Protein AF-A0A2R6G6Q3-F1 (afdb_monomer_lite)

Structure (mmCIF, N/CA/C/O backbone):
data_AF-A0A2R6G6Q3-F1
#
_entry.id   AF-A0A2R6G6Q3-F1
#
loop_
_atom_site.group_PDB
_atom_site.id
_atom_site.type_symbol
_atom_site.label_atom_id
_atom_site.label_alt_id
_atom_site.label_comp_id
_atom_site.label_asym_id
_atom_site.label_entity_id
_atom_site.label_seq_id
_atom_site.pdbx_PDB_ins_code
_atom_site.Cartn_x
_atom_site.Cartn_y
_atom_site.Cartn_z
_atom_site.occupancy
_atom_site.B_iso_or_equiv
_atom_site.auth_seq_id
_atom_site.auth_comp_id
_atom_site.auth_asym_id
_atom_site.auth_atom_id
_atom_site.pdbx_PDB_model_num
ATOM 1 N N . MET A 1 1 ? 15.468 2.522 -2.668 1.00 73.50 1 MET A N 1
ATOM 2 C CA . MET A 1 1 ? 15.265 3.478 -3.759 1.00 73.50 1 MET A CA 1
ATOM 3 C C . MET A 1 1 ? 13.904 4.102 -3.577 1.00 73.50 1 MET A C 1
ATOM 5 O O . MET A 1 1 ? 12.910 3.374 -3.543 1.00 73.50 1 MET A O 1
ATOM 9 N N . ASP A 1 2 ? 13.875 5.403 -3.332 1.00 83.50 2 ASP A N 1
ATOM 10 C CA . ASP A 1 2 ? 12.632 6.174 -3.314 1.00 83.50 2 ASP A CA 1
ATOM 11 C C . ASP A 1 2 ? 12.174 6.489 -4.753 1.00 83.50 2 ASP A C 1
ATOM 13 O O . ASP A 1 2 ? 12.803 6.068 -5.725 1.00 83.50 2 ASP A O 1
ATOM 17 N N . ARG A 1 3 ? 10.989 7.094 -4.898 1.00 85.19 3 ARG A N 1
ATOM 18 C CA . ARG A 1 3 ? 10.360 7.326 -6.211 1.00 85.19 3 ARG A CA 1
ATOM 19 C C . ARG A 1 3 ? 11.189 8.294 -7.068 1.00 85.19 3 ARG A C 1
ATOM 21 O O . ARG A 1 3 ? 11.358 8.036 -8.253 1.00 85.19 3 ARG A O 1
ATOM 28 N N . GLU A 1 4 ? 11.727 9.342 -6.452 1.00 88.75 4 GLU A N 1
ATOM 29 C CA . GLU A 1 4 ? 12.547 10.371 -7.101 1.00 88.75 4 GLU A CA 1
ATOM 30 C C . GLU A 1 4 ? 13.857 9.774 -7.641 1.00 88.75 4 GLU A C 1
ATOM 32 O O . GLU A 1 4 ? 14.176 9.934 -8.817 1.00 88.75 4 GLU A O 1
ATOM 37 N N . GLU A 1 5 ? 14.557 8.959 -6.843 1.00 91.12 5 GLU A N 1
ATOM 38 C CA . GLU A 1 5 ? 15.762 8.254 -7.296 1.00 91.12 5 GLU A CA 1
ATOM 39 C C . GLU A 1 5 ? 15.467 7.312 -8.478 1.00 91.12 5 GLU A C 1
ATOM 41 O O . GLU A 1 5 ? 16.275 7.178 -9.399 1.00 91.12 5 GLU A O 1
ATOM 46 N N . PHE A 1 6 ? 14.302 6.657 -8.482 1.00 92.69 6 PHE A N 1
ATOM 47 C CA . PHE A 1 6 ? 13.898 5.799 -9.596 1.00 92.69 6 PHE A CA 1
ATOM 48 C C . PHE A 1 6 ? 13.582 6.603 -10.867 1.00 92.69 6 PHE A C 1
ATOM 50 O O . PHE A 1 6 ? 13.964 6.184 -11.960 1.00 92.69 6 PHE A O 1
ATOM 57 N N . HIS A 1 7 ? 12.940 7.764 -10.728 1.00 92.19 7 HIS A N 1
ATOM 58 C CA . HIS A 1 7 ? 12.656 8.681 -11.832 1.00 92.19 7 HIS A CA 1
ATOM 59 C C . HIS A 1 7 ? 13.949 9.109 -12.548 1.00 92.19 7 HIS A C 1
ATOM 61 O O . HIS A 1 7 ? 14.097 8.901 -13.755 1.00 92.19 7 HIS A O 1
ATOM 67 N N . GLU A 1 8 ? 14.945 9.574 -11.788 1.00 92.56 8 GLU A N 1
ATOM 68 C CA . GLU A 1 8 ? 16.264 9.943 -12.322 1.00 92.56 8 GLU A CA 1
ATOM 69 C C . GLU A 1 8 ? 16.978 8.758 -13.006 1.00 92.56 8 GLU A C 1
ATOM 71 O O . GLU A 1 8 ? 17.656 8.905 -14.031 1.00 92.56 8 GLU A O 1
ATOM 76 N N . GLN A 1 9 ? 16.826 7.544 -12.471 1.00 92.56 9 GLN A N 1
ATOM 77 C CA . GLN A 1 9 ? 17.399 6.349 -13.093 1.00 92.56 9 GLN A CA 1
ATOM 78 C C . GLN A 1 9 ? 16.750 6.020 -14.437 1.00 92.56 9 GLN A C 1
ATOM 80 O O . GLN A 1 9 ? 17.461 5.694 -15.389 1.00 92.56 9 GLN A O 1
ATOM 85 N N . LEU A 1 10 ? 15.426 6.128 -14.556 1.00 93.75 10 LEU A N 1
ATOM 86 C CA . LEU A 1 10 ? 14.739 5.890 -15.825 1.00 93.75 10 LEU A CA 1
ATOM 87 C C . LEU A 1 10 ? 15.173 6.894 -16.900 1.00 93.75 10 LEU A C 1
ATOM 89 O O . LEU A 1 10 ? 15.403 6.499 -18.047 1.00 93.75 10 LEU A O 1
ATOM 93 N N . GLU A 1 11 ? 15.339 8.168 -16.537 1.00 91.56 11 GLU A N 1
ATOM 94 C CA . GLU A 1 11 ? 15.844 9.198 -17.451 1.00 91.56 11 GLU A CA 1
ATOM 95 C C . GLU A 1 11 ? 17.228 8.858 -18.013 1.00 91.56 11 GLU A C 1
ATOM 97 O O . GLU A 1 11 ? 17.483 9.052 -19.205 1.00 91.56 11 GLU A O 1
ATOM 102 N N . THR A 1 12 ? 18.113 8.323 -17.169 1.00 93.81 12 THR A N 1
ATOM 103 C CA . THR A 1 12 ? 19.514 8.055 -17.527 1.00 93.81 12 THR A CA 1
ATOM 104 C C . THR A 1 12 ? 19.734 6.721 -18.239 1.00 93.81 12 THR A C 1
ATOM 106 O O . THR A 1 12 ? 20.654 6.618 -19.051 1.00 93.81 12 THR A O 1
ATOM 109 N N . LEU A 1 13 ? 18.921 5.701 -17.954 1.00 93.88 13 LEU A N 1
ATOM 110 C CA . LEU A 1 13 ? 19.157 4.327 -18.412 1.00 93.88 13 LEU A CA 1
ATOM 111 C C . LEU A 1 13 ? 18.453 3.955 -19.718 1.00 93.88 13 LEU A C 1
ATOM 113 O O . LEU A 1 13 ? 18.775 2.914 -20.276 1.00 93.88 13 LEU A O 1
ATOM 117 N N . ALA A 1 14 ? 17.521 4.762 -20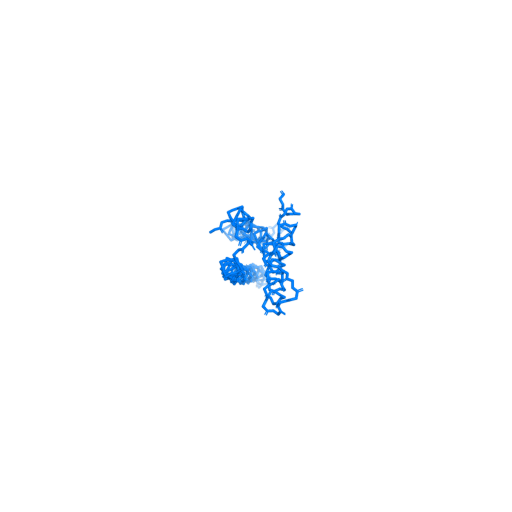.230 1.00 87.94 14 ALA A N 1
ATOM 118 C CA . ALA A 1 14 ? 16.674 4.363 -21.361 1.00 87.94 14 ALA A CA 1
ATOM 119 C C . ALA A 1 14 ? 17.431 3.966 -22.647 1.00 87.94 14 ALA A C 1
ATOM 121 O O . ALA A 1 14 ? 16.893 3.211 -23.451 1.00 87.94 14 ALA A O 1
ATOM 122 N N . ASP A 1 15 ? 18.671 4.418 -22.852 1.00 88.69 15 ASP A N 1
ATOM 123 C CA . ASP A 1 15 ? 19.488 4.001 -24.004 1.00 88.69 15 ASP A CA 1
ATOM 124 C C . ASP A 1 15 ? 20.116 2.599 -23.834 1.00 88.69 15 ASP A C 1
ATOM 126 O O . ASP A 1 15 ? 20.493 1.960 -24.820 1.00 88.69 15 ASP A O 1
ATOM 130 N N . ASP A 1 16 ? 20.219 2.102 -22.597 1.00 94.12 16 ASP A N 1
ATOM 131 C CA . ASP A 1 16 ? 20.716 0.770 -22.245 1.00 94.12 16 ASP A CA 1
ATOM 132 C C . ASP A 1 16 ? 19.546 -0.123 -21.814 1.00 94.12 16 ASP A C 1
ATOM 134 O O . ASP A 1 16 ? 19.150 -0.173 -20.649 1.00 94.12 16 ASP A O 1
ATOM 138 N N . GLN A 1 17 ? 18.983 -0.847 -22.783 1.00 89.50 17 GLN A N 1
ATOM 139 C CA . GLN A 1 17 ? 17.802 -1.686 -22.580 1.00 89.50 17 GLN A CA 1
ATOM 140 C C . GLN A 1 17 ? 17.972 -2.717 -21.452 1.00 89.50 17 GLN A C 1
ATOM 142 O O . GLN A 1 17 ? 17.014 -2.971 -20.724 1.00 89.50 17 GLN A O 1
ATOM 147 N N . GLU A 1 18 ? 19.155 -3.317 -21.290 1.00 92.25 18 GLU A N 1
ATOM 148 C CA . GLU A 1 18 ? 19.376 -4.346 -20.266 1.00 92.25 18 GLU A CA 1
ATOM 149 C C . GLU A 1 18 ? 19.358 -3.725 -18.864 1.00 92.25 18 GLU A C 1
ATOM 151 O O . GLU A 1 18 ? 18.649 -4.209 -17.977 1.00 92.25 18 GLU A O 1
ATOM 156 N N . ALA A 1 19 ? 20.076 -2.614 -18.680 1.00 94.25 19 ALA A N 1
ATOM 157 C CA . ALA A 1 19 ? 20.093 -1.893 -17.411 1.00 94.25 19 ALA A CA 1
ATOM 158 C C . ALA A 1 19 ? 18.723 -1.276 -17.075 1.00 94.25 19 ALA A C 1
ATOM 160 O O . ALA A 1 19 ? 18.284 -1.332 -15.925 1.00 94.25 19 ALA A O 1
ATOM 161 N N . PHE A 1 20 ? 18.020 -0.746 -18.078 1.00 95.44 20 PHE A N 1
ATOM 162 C CA . PHE A 1 20 ? 16.686 -0.167 -17.933 1.00 95.44 20 PHE A CA 1
ATOM 163 C C . PHE A 1 20 ? 15.646 -1.203 -17.486 1.00 95.44 20 PHE A C 1
ATOM 165 O O . PHE A 1 20 ? 14.932 -0.991 -16.504 1.00 95.44 20 PHE A O 1
ATOM 172 N N . VAL A 1 21 ? 15.600 -2.364 -18.148 1.00 94.38 21 VAL A N 1
ATOM 173 C CA . VAL A 1 21 ? 14.704 -3.466 -17.761 1.00 94.38 21 VAL A CA 1
ATOM 174 C C . VAL A 1 21 ? 15.032 -3.960 -16.350 1.00 94.38 21 VAL A C 1
ATOM 176 O O . VAL A 1 21 ? 14.117 -4.179 -15.554 1.00 94.38 21 VAL A O 1
ATOM 179 N N . ALA A 1 22 ? 16.316 -4.089 -16.002 1.00 94.56 22 ALA A N 1
ATOM 180 C CA . ALA A 1 22 ? 16.728 -4.497 -14.661 1.00 94.56 22 ALA A CA 1
ATOM 181 C C . ALA A 1 22 ? 16.257 -3.512 -13.575 1.00 94.56 22 ALA A C 1
ATOM 183 O O . ALA A 1 22 ? 15.799 -3.952 -12.517 1.00 94.56 22 ALA A O 1
ATOM 184 N N . ALA A 1 23 ? 16.313 -2.203 -13.842 1.00 94.12 23 ALA A N 1
ATOM 185 C CA . ALA A 1 23 ? 15.823 -1.177 -12.924 1.00 94.12 23 ALA A CA 1
ATOM 186 C C . ALA A 1 23 ? 14.306 -1.295 -12.694 1.00 94.12 23 ALA A C 1
ATOM 188 O O . ALA A 1 23 ? 13.857 -1.325 -11.546 1.00 94.12 23 ALA A O 1
ATOM 189 N N . ILE A 1 24 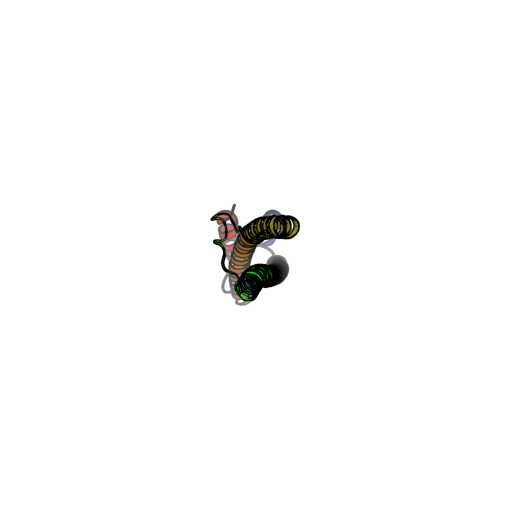? 13.511 -1.446 -13.762 1.00 95.25 24 ILE A N 1
ATOM 190 C CA . ILE A 1 24 ? 12.052 -1.618 -13.642 1.00 95.25 24 ILE A CA 1
ATOM 191 C C . ILE A 1 24 ? 11.718 -2.909 -12.882 1.00 95.25 24 ILE A C 1
ATOM 193 O O . ILE A 1 24 ? 10.874 -2.900 -11.986 1.00 95.25 24 ILE A O 1
ATOM 197 N N . GLN A 1 25 ? 12.404 -4.017 -13.175 1.00 95.38 25 GLN A N 1
ATOM 198 C CA . GLN A 1 25 ? 12.200 -5.278 -12.456 1.00 95.38 25 GLN A CA 1
ATOM 199 C C . GLN A 1 25 ? 12.507 -5.153 -10.959 1.00 95.38 25 GLN A C 1
ATOM 201 O O . GLN A 1 25 ? 11.802 -5.738 -10.136 1.00 95.38 25 GLN A O 1
ATOM 206 N N . GLU A 1 26 ? 13.537 -4.395 -10.585 1.00 95.31 26 GLU A N 1
ATOM 207 C CA . GLU A 1 26 ? 13.855 -4.155 -9.177 1.00 95.31 26 GLU A CA 1
ATOM 208 C C . GLU A 1 26 ? 12.797 -3.290 -8.482 1.00 95.31 26 GLU A C 1
ATOM 210 O O . GLU A 1 26 ? 12.395 -3.581 -7.347 1.00 95.31 26 GLU A O 1
ATOM 215 N N . ARG A 1 27 ? 12.265 -2.282 -9.181 1.00 94.50 27 ARG A N 1
ATOM 216 C CA . ARG A 1 27 ? 11.134 -1.489 -8.690 1.00 94.50 27 ARG A CA 1
ATOM 217 C C . ARG A 1 27 ? 9.894 -2.357 -8.474 1.00 94.50 27 ARG A C 1
ATOM 219 O O . ARG A 1 27 ? 9.289 -2.276 -7.407 1.00 94.50 27 ARG A O 1
ATOM 226 N N . VAL A 1 28 ? 9.572 -3.246 -9.417 1.00 95.69 28 VAL A N 1
ATOM 227 C CA . VAL A 1 28 ? 8.475 -4.222 -9.286 1.00 95.69 28 VAL A CA 1
ATOM 228 C C . VAL A 1 28 ? 8.665 -5.114 -8.061 1.00 95.69 28 VAL A C 1
ATOM 230 O O . VAL A 1 28 ? 7.718 -5.293 -7.294 1.00 95.69 28 VAL A O 1
ATOM 233 N N . ARG A 1 29 ? 9.872 -5.648 -7.821 1.00 95.44 29 ARG A N 1
ATOM 234 C CA . ARG A 1 29 ? 10.150 -6.463 -6.620 1.00 95.44 29 ARG A CA 1
ATOM 235 C C . ARG A 1 29 ? 9.916 -5.678 -5.336 1.00 95.44 29 ARG A C 1
ATOM 237 O O . ARG A 1 29 ? 9.264 -6.182 -4.426 1.00 95.44 29 ARG A O 1
ATOM 244 N N . THR A 1 30 ? 10.418 -4.447 -5.283 1.00 94.50 30 THR A N 1
ATOM 245 C CA . THR A 1 30 ? 10.272 -3.570 -4.116 1.00 94.50 30 THR A CA 1
ATOM 246 C C . THR A 1 30 ? 8.802 -3.273 -3.825 1.00 94.50 30 THR A C 1
ATOM 248 O O . THR A 1 30 ? 8.352 -3.424 -2.690 1.00 94.50 30 THR A O 1
ATOM 251 N N . LEU A 1 31 ? 8.037 -2.889 -4.848 1.00 94.50 31 LEU A N 1
ATOM 252 C CA . LEU A 1 31 ? 6.612 -2.588 -4.713 1.00 94.50 31 LEU A CA 1
ATOM 253 C C . LEU A 1 31 ? 5.784 -3.824 -4.369 1.00 94.50 31 LEU A C 1
ATOM 255 O O . LEU A 1 31 ? 4.877 -3.728 -3.552 1.00 94.50 31 LEU A O 1
ATOM 259 N N . SER A 1 32 ? 6.125 -4.986 -4.929 1.00 95.25 32 SER A N 1
ATOM 260 C CA . SER A 1 32 ? 5.461 -6.250 -4.590 1.00 95.25 32 SER A CA 1
ATOM 261 C C . SER A 1 32 ? 5.666 -6.608 -3.117 1.00 95.25 32 SER A C 1
ATOM 263 O O . SER A 1 32 ? 4.726 -7.048 -2.464 1.00 95.25 32 SER A O 1
ATOM 265 N N . GLY A 1 33 ? 6.871 -6.382 -2.580 1.00 95.44 33 GLY A N 1
ATOM 266 C CA . GLY A 1 33 ? 7.144 -6.537 -1.149 1.00 95.44 33 GLY A CA 1
ATOM 267 C C . GLY A 1 33 ? 6.281 -5.602 -0.304 1.00 95.44 33 GLY A C 1
ATOM 268 O O . GLY A 1 33 ? 5.527 -6.069 0.541 1.00 95.44 33 GLY A O 1
ATOM 269 N N . ARG A 1 34 ? 6.295 -4.297 -0.613 1.00 94.38 34 ARG A N 1
ATOM 270 C CA . ARG A 1 34 ? 5.461 -3.308 0.096 1.00 94.38 34 ARG A CA 1
ATOM 271 C C . ARG A 1 34 ? 3.967 -3.625 0.017 1.00 94.38 34 ARG A C 1
ATOM 273 O O . ARG A 1 34 ? 3.262 -3.448 0.999 1.00 94.38 34 ARG A O 1
ATOM 280 N N . HIS A 1 35 ? 3.481 -4.094 -1.130 1.00 94.75 35 HIS A N 1
ATOM 281 C CA . HIS A 1 35 ? 2.087 -4.500 -1.309 1.00 94.75 35 HIS A CA 1
ATOM 282 C C . HIS A 1 35 ? 1.699 -5.633 -0.349 1.00 94.75 35 HIS A C 1
ATOM 284 O O . HIS A 1 35 ? 0.649 -5.553 0.283 1.00 94.75 35 HIS A O 1
ATOM 290 N N . LEU A 1 36 ? 2.551 -6.654 -0.208 1.00 95.00 36 LEU A N 1
ATOM 291 C CA . LEU A 1 36 ? 2.323 -7.756 0.731 1.00 95.00 36 LEU A CA 1
ATOM 292 C C . LEU A 1 36 ? 2.385 -7.282 2.187 1.00 95.00 36 LEU A C 1
ATOM 294 O O . LEU A 1 36 ? 1.479 -7.592 2.955 1.00 95.00 36 LEU A O 1
ATOM 298 N N . ASP A 1 37 ? 3.388 -6.477 2.542 1.00 95.69 37 ASP A N 1
ATOM 299 C CA . ASP A 1 37 ? 3.541 -5.947 3.903 1.00 95.69 37 ASP A CA 1
ATOM 300 C C . ASP A 1 37 ? 2.306 -5.122 4.322 1.00 95.69 37 ASP A C 1
ATOM 302 O O . ASP A 1 37 ? 1.756 -5.310 5.407 1.00 95.69 37 ASP A O 1
ATOM 306 N N . ILE A 1 38 ? 1.803 -4.255 3.434 1.00 94.69 38 ILE A N 1
ATOM 307 C CA . ILE A 1 38 ? 0.593 -3.454 3.681 1.00 94.69 38 ILE A CA 1
ATOM 308 C C . ILE A 1 38 ? -0.646 -4.346 3.828 1.00 94.69 38 ILE A C 1
ATOM 310 O O . ILE A 1 38 ? -1.488 -4.087 4.689 1.00 94.69 38 ILE A O 1
ATOM 314 N N . GLN A 1 39 ? -0.776 -5.399 3.015 1.00 93.12 39 GLN A N 1
ATOM 315 C CA . GLN A 1 39 ? -1.879 -6.354 3.150 1.00 93.12 39 GLN A CA 1
ATOM 316 C C . GLN A 1 39 ? -1.855 -7.064 4.505 1.00 93.12 39 GLN A C 1
ATOM 318 O O . GLN A 1 39 ? -2.908 -7.216 5.127 1.00 93.12 39 GLN A O 1
ATOM 323 N N . GLU A 1 40 ? -0.676 -7.467 4.978 1.00 94.94 40 GLU A N 1
ATOM 324 C CA . GLU A 1 40 ? -0.508 -8.067 6.303 1.00 94.94 40 GLU A CA 1
ATOM 325 C C . GLU A 1 40 ? -0.847 -7.069 7.424 1.00 94.94 40 GLU A C 1
ATOM 327 O O . GLU A 1 40 ? -1.564 -7.422 8.364 1.00 94.94 40 GLU A O 1
ATOM 332 N N . GLU A 1 41 ? -0.423 -5.803 7.307 1.00 92.56 41 GLU A N 1
ATOM 333 C CA . GLU A 1 41 ? -0.787 -4.743 8.260 1.00 92.56 41 GLU A CA 1
ATOM 334 C C . GLU A 1 41 ? -2.306 -4.508 8.318 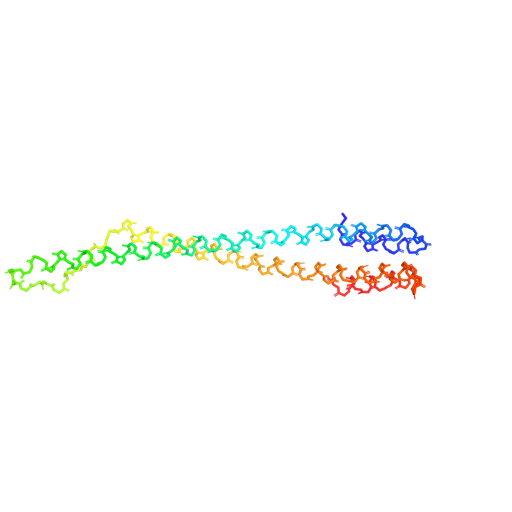1.00 92.56 41 GLU A C 1
ATOM 336 O O . GLU A 1 41 ? -2.873 -4.398 9.412 1.00 92.56 41 GLU A O 1
ATOM 341 N N . ILE A 1 42 ? -2.986 -4.467 7.166 1.00 90.00 42 ILE A N 1
ATOM 342 C CA . ILE A 1 42 ? -4.447 -4.305 7.093 1.00 90.00 42 ILE A CA 1
ATOM 343 C C . ILE A 1 42 ? -5.151 -5.476 7.787 1.00 90.00 42 ILE A C 1
ATOM 345 O O . ILE A 1 42 ? -6.008 -5.245 8.643 1.00 90.00 42 ILE A O 1
ATOM 349 N N . GLN A 1 43 ? -4.755 -6.716 7.485 1.00 89.62 43 GLN A N 1
ATOM 350 C CA . GLN A 1 43 ? -5.336 -7.913 8.107 1.00 89.62 43 GLN A CA 1
ATOM 351 C C . GLN A 1 43 ? -5.127 -7.927 9.626 1.00 89.62 43 GLN A C 1
ATOM 353 O O . GLN A 1 43 ? -6.055 -8.205 10.386 1.00 89.62 43 GLN A O 1
ATOM 358 N N . SER A 1 44 ? -3.928 -7.570 10.095 1.00 90.00 44 SER A N 1
ATOM 359 C CA . SER A 1 44 ? -3.649 -7.473 11.531 1.00 90.00 44 SER A CA 1
ATOM 360 C C . SER A 1 44 ? -4.491 -6.386 12.209 1.00 90.00 44 SER A C 1
ATOM 362 O O . SER A 1 44 ? -4.943 -6.567 13.345 1.00 90.00 44 SER A O 1
ATOM 364 N N . SER A 1 45 ? -4.710 -5.254 11.534 1.00 86.88 45 SER A N 1
ATOM 365 C CA . SER A 1 45 ? -5.551 -4.170 12.045 1.00 86.88 45 SER A CA 1
ATOM 366 C C . SER A 1 45 ? -7.026 -4.574 12.105 1.00 86.88 45 SER A C 1
ATOM 368 O O . SER A 1 45 ? -7.715 -4.262 13.076 1.00 86.88 45 SER A O 1
ATOM 370 N N . GLU A 1 46 ? -7.513 -5.310 11.105 1.00 86.44 46 GLU A N 1
ATOM 371 C CA . GLU A 1 46 ? -8.849 -5.912 11.088 1.00 86.44 46 GLU A CA 1
ATOM 372 C C . GLU A 1 46 ? -9.074 -6.847 12.269 1.00 86.44 46 GLU A C 1
ATOM 374 O O . GLU A 1 46 ? -10.030 -6.645 13.015 1.00 86.44 46 GLU A O 1
ATOM 379 N N . GLN A 1 47 ? -8.149 -7.777 12.501 1.00 88.25 47 GLN A N 1
ATOM 380 C CA . GLN A 1 47 ? -8.240 -8.703 13.625 1.00 88.25 47 GLN A CA 1
ATOM 381 C C . GLN A 1 47 ? -8.253 -7.973 14.975 1.00 88.25 47 GLN A C 1
ATOM 383 O O . GLN A 1 47 ? -9.064 -8.270 15.844 1.00 88.25 47 GLN A O 1
ATOM 388 N N . THR A 1 48 ? -7.419 -6.941 15.130 1.00 83.94 48 THR A N 1
ATOM 389 C CA . THR A 1 48 ? -7.402 -6.125 16.356 1.00 83.94 48 THR A CA 1
ATOM 390 C C . THR A 1 48 ? -8.738 -5.407 16.591 1.00 83.94 48 THR A C 1
ATOM 392 O O . THR A 1 48 ? -9.152 -5.225 17.736 1.00 83.94 48 THR A O 1
ATOM 395 N N . ARG A 1 49 ? -9.422 -4.968 15.523 1.00 81.50 49 ARG A N 1
ATOM 396 C CA . ARG A 1 49 ? -10.748 -4.337 15.633 1.00 81.50 49 ARG A CA 1
ATOM 397 C C . ARG A 1 49 ? -11.820 -5.337 16.057 1.00 81.50 49 ARG A C 1
ATOM 399 O O . ARG A 1 49 ? -12.677 -4.959 16.849 1.00 81.50 49 ARG A O 1
ATOM 406 N N . GLU A 1 50 ? -11.763 -6.565 15.549 1.00 85.00 50 GLU A N 1
ATOM 407 C CA . GLU A 1 50 ? -12.672 -7.652 15.931 1.00 85.00 50 GLU A CA 1
ATOM 408 C C . GLU A 1 50 ? -12.485 -8.027 17.409 1.00 85.00 50 GLU A C 1
ATOM 410 O O . GLU A 1 50 ? -13.436 -7.941 18.180 1.00 85.00 50 GLU A O 1
ATOM 415 N N . ASP A 1 51 ? -11.242 -8.249 17.852 1.00 85.44 51 ASP A N 1
ATOM 416 C CA . ASP A 1 51 ? -10.929 -8.556 19.257 1.00 85.44 51 ASP A CA 1
ATOM 417 C C . ASP A 1 51 ? -11.412 -7.458 20.229 1.00 85.44 51 ASP A C 1
ATOM 419 O O . ASP A 1 51 ? -11.849 -7.732 21.350 1.00 85.44 51 ASP A O 1
ATOM 423 N N . LEU A 1 52 ? -11.316 -6.183 19.831 1.00 78.56 52 LEU A N 1
ATOM 424 C CA . LEU A 1 52 ? -11.819 -5.064 20.633 1.00 78.56 52 LEU A CA 1
ATOM 425 C C . LEU A 1 52 ? -13.350 -5.013 20.677 1.00 78.56 52 LEU A C 1
ATOM 427 O O . LEU A 1 52 ? -13.897 -4.589 21.696 1.00 78.56 52 LEU A O 1
ATOM 431 N N . ALA A 1 53 ? -14.029 -5.411 19.600 1.00 79.94 53 ALA A N 1
ATOM 432 C CA . ALA A 1 53 ? -15.485 -5.475 19.557 1.00 79.94 53 ALA A CA 1
ATOM 433 C C . ALA A 1 53 ? -16.012 -6.590 20.472 1.00 79.94 53 ALA A C 1
ATOM 435 O O . ALA A 1 53 ? -16.876 -6.315 21.301 1.00 79.94 53 ALA A O 1
ATOM 436 N N . ASP A 1 54 ? -15.414 -7.781 20.414 1.00 85.31 54 ASP A N 1
ATOM 437 C CA . ASP A 1 54 ? -15.776 -8.916 21.274 1.00 85.31 54 ASP A CA 1
ATOM 438 C C . ASP A 1 54 ? -15.586 -8.585 22.762 1.00 85.31 54 ASP A C 1
ATOM 440 O O . ASP A 1 54 ? -16.420 -8.907 23.610 1.00 85.31 54 ASP A O 1
ATOM 444 N N . ARG A 1 55 ? -14.492 -7.890 23.104 1.00 81.75 55 ARG A N 1
ATOM 445 C CA . ARG A 1 55 ? -14.249 -7.426 24.479 1.00 81.75 55 ARG A CA 1
ATOM 446 C C . ARG A 1 55 ? -15.275 -6.398 24.944 1.00 81.75 55 ARG A C 1
ATOM 448 O O . ARG A 1 55 ? -15.603 -6.387 26.125 1.00 81.75 55 ARG A O 1
ATOM 455 N N . LEU A 1 56 ? -15.739 -5.522 24.053 1.00 78.88 56 LEU A N 1
ATOM 456 C CA . LEU A 1 56 ? -16.774 -4.546 24.383 1.00 78.88 56 LEU A CA 1
ATOM 457 C C . LEU A 1 56 ? -18.114 -5.246 24.641 1.00 78.88 56 LEU A C 1
ATOM 459 O O . LEU A 1 56 ? -18.753 -4.939 25.640 1.00 78.88 56 LEU A O 1
ATOM 463 N N . GLU A 1 57 ? -18.495 -6.206 23.794 1.00 81.25 57 GLU A N 1
ATOM 464 C CA . GLU A 1 57 ? -19.724 -6.996 23.958 1.00 81.25 57 GLU A CA 1
ATOM 465 C C . GLU A 1 57 ? -19.717 -7.776 25.281 1.00 81.25 57 GLU A C 1
ATOM 467 O O . GLU A 1 57 ? -20.678 -7.705 26.041 1.00 81.25 57 GLU A O 1
ATOM 472 N N . ALA A 1 58 ? -18.600 -8.425 25.627 1.00 81.06 58 ALA A N 1
ATOM 473 C CA . ALA A 1 58 ? -18.476 -9.154 26.891 1.00 81.06 58 ALA A CA 1
ATOM 474 C C . ALA A 1 58 ? -18.665 -8.257 28.130 1.00 81.06 58 ALA A C 1
ATOM 476 O O . ALA A 1 58 ? -19.299 -8.667 29.101 1.00 81.06 58 ALA A O 1
ATOM 477 N N . VAL A 1 59 ? -18.126 -7.033 28.095 1.00 75.81 59 VAL A N 1
ATOM 478 C CA . VAL A 1 59 ? -18.299 -6.053 29.178 1.00 75.81 59 VAL A CA 1
ATOM 479 C C . VAL A 1 59 ? -19.744 -5.543 29.226 1.00 75.81 59 VAL A C 1
ATOM 481 O O . VAL A 1 59 ? -20.302 -5.386 30.308 1.00 75.81 59 VAL A O 1
ATOM 484 N N . GLU A 1 60 ? -20.379 -5.309 28.074 1.00 77.12 60 GLU A N 1
ATOM 485 C CA . GLU A 1 60 ? -21.793 -4.914 28.011 1.00 77.12 60 GLU A CA 1
ATOM 486 C C . GLU A 1 60 ? -22.718 -6.003 28.589 1.00 77.12 60 GLU A C 1
ATOM 488 O O . GLU A 1 60 ? -23.621 -5.683 29.367 1.00 77.12 60 GLU A O 1
ATOM 493 N N . ASP A 1 61 ? -22.461 -7.278 28.291 1.00 81.06 61 ASP A N 1
ATOM 494 C CA . ASP A 1 61 ? -23.208 -8.416 28.841 1.00 81.06 61 ASP A CA 1
ATOM 495 C C . ASP A 1 61 ? -23.056 -8.543 30.367 1.00 81.06 61 ASP A C 1
ATOM 497 O O . ASP A 1 61 ? -24.026 -8.846 31.068 1.00 81.06 61 ASP A O 1
ATOM 501 N N . GLU A 1 62 ? -21.862 -8.283 30.910 1.00 77.31 62 GLU A N 1
ATOM 502 C CA . GLU A 1 62 ? -21.617 -8.315 32.358 1.00 77.31 62 GLU A CA 1
ATOM 503 C C . GLU A 1 62 ? -22.423 -7.235 33.099 1.00 77.31 62 GLU A C 1
ATOM 505 O O . GLU A 1 62 ? -23.030 -7.515 34.137 1.00 77.31 62 GLU A O 1
ATOM 510 N N . ILE A 1 63 ? -22.519 -6.030 32.528 1.00 73.06 63 ILE A N 1
ATOM 511 C CA . ILE A 1 63 ? -23.357 -4.947 33.065 1.00 73.06 63 ILE A CA 1
ATOM 512 C C . ILE A 1 63 ? -24.835 -5.354 33.074 1.00 73.06 63 ILE A C 1
ATOM 514 O O . ILE A 1 63 ? -25.534 -5.123 34.064 1.00 73.06 63 ILE A O 1
ATOM 518 N N . VAL A 1 64 ? -25.327 -5.960 31.986 1.00 73.69 64 VAL A N 1
ATOM 519 C CA . VAL A 1 64 ? -26.720 -6.429 31.897 1.00 73.69 64 VAL A CA 1
ATOM 520 C C . VAL A 1 64 ? -26.995 -7.499 32.952 1.00 73.69 64 VAL A C 1
ATOM 522 O O . VAL A 1 64 ? -28.000 -7.417 33.655 1.00 73.69 64 VAL A O 1
ATOM 525 N N . ALA A 1 65 ? -26.081 -8.455 33.132 1.00 73.88 65 ALA A N 1
ATOM 526 C CA . ALA A 1 65 ? -26.221 -9.500 34.140 1.00 73.88 65 ALA A CA 1
ATOM 527 C C . ALA A 1 65 ? -26.251 -8.940 35.576 1.00 73.88 65 ALA A C 1
ATOM 529 O O . ALA A 1 65 ? -27.036 -9.410 36.400 1.00 73.88 65 ALA A O 1
ATOM 530 N N . GLN A 1 66 ? -25.441 -7.920 35.885 1.00 71.50 66 GLN A N 1
ATOM 531 C CA . GLN A 1 66 ? -25.490 -7.240 37.186 1.00 71.50 66 GLN A CA 1
ATOM 532 C C . GLN A 1 66 ? -26.788 -6.456 37.403 1.00 71.50 66 GLN A C 1
ATOM 534 O O . GLN A 1 66 ? -27.321 -6.444 38.518 1.00 71.50 66 GLN A O 1
ATOM 539 N N . ALA A 1 67 ? -27.316 -5.829 36.349 1.00 68.06 67 ALA A N 1
ATOM 540 C CA . ALA A 1 67 ? -28.604 -5.151 36.407 1.00 68.06 67 ALA A CA 1
ATOM 541 C C . ALA A 1 67 ? -29.740 -6.149 36.688 1.00 68.06 67 ALA A C 1
ATOM 543 O O . ALA A 1 67 ? -30.545 -5.917 37.589 1.00 68.06 67 ALA A O 1
ATOM 544 N N . ASP A 1 68 ? -29.770 -7.283 35.983 1.00 69.19 68 ASP A N 1
ATOM 545 C CA . ASP A 1 68 ? -30.776 -8.331 36.186 1.00 69.19 68 ASP A CA 1
ATOM 546 C C . ASP A 1 68 ? -30.676 -8.963 37.585 1.00 69.19 68 ASP A C 1
ATOM 548 O O . ASP A 1 68 ? -31.695 -9.152 38.251 1.00 69.19 68 ASP A O 1
ATOM 552 N N . ALA A 1 69 ? -29.459 -9.223 38.077 1.00 61.47 69 ALA A N 1
ATOM 553 C CA . ALA A 1 69 ? -29.242 -9.757 39.423 1.00 61.47 69 ALA A CA 1
ATOM 554 C C . ALA A 1 69 ? -29.713 -8.789 40.523 1.00 61.47 69 ALA A C 1
ATOM 556 O O . ALA A 1 69 ? -30.330 -9.220 41.499 1.00 61.47 69 ALA A O 1
ATOM 557 N N . SER A 1 70 ? -29.469 -7.485 40.349 1.00 57.25 70 SER A N 1
ATOM 558 C CA . SER A 1 70 ? -29.978 -6.448 41.258 1.00 57.25 70 SER A CA 1
ATOM 559 C C . SER A 1 70 ? -31.511 -6.436 41.286 1.00 57.25 70 SER A C 1
ATOM 561 O O . SER A 1 70 ? -32.113 -6.417 42.357 1.00 57.25 70 SER A O 1
ATOM 563 N N . VAL A 1 71 ? -32.157 -6.547 40.118 1.00 57.56 71 VAL A N 1
ATOM 564 C CA . VAL A 1 71 ? -33.624 -6.614 40.016 1.00 57.56 71 VAL A CA 1
ATOM 565 C C . VAL A 1 71 ? -34.189 -7.870 40.692 1.00 57.56 71 VAL A C 1
ATOM 567 O O . VAL A 1 71 ? -35.220 -7.795 41.355 1.00 57.56 71 VAL A O 1
ATOM 570 N N . GLU A 1 72 ? -33.548 -9.030 40.554 1.00 56.12 72 GLU A N 1
ATOM 571 C CA . GLU A 1 72 ? -34.052 -10.289 41.120 1.00 56.12 72 GLU A CA 1
ATOM 572 C C . GLU A 1 72 ? -33.918 -10.332 42.657 1.00 56.12 72 GLU A C 1
ATOM 574 O O . GLU A 1 72 ? -34.834 -10.789 43.348 1.00 56.12 72 GLU A O 1
ATOM 579 N N . GLN A 1 73 ? -32.846 -9.751 43.211 1.00 51.53 73 GLN A N 1
ATOM 580 C CA . GLN A 1 73 ? -32.659 -9.588 44.659 1.00 51.53 73 GLN A CA 1
ATOM 581 C C . GLN A 1 73 ? -33.693 -8.628 45.283 1.00 51.53 73 GLN A C 1
ATOM 583 O O . GLN A 1 73 ? -34.203 -8.878 46.385 1.00 51.53 73 GLN A O 1
ATOM 588 N N . ASP A 1 74 ? -34.060 -7.567 44.562 1.00 49.19 74 ASP A N 1
ATOM 589 C CA . ASP A 1 74 ? -35.130 -6.650 44.963 1.00 49.19 74 ASP A CA 1
ATOM 590 C C . ASP A 1 74 ? -36.518 -7.312 44.900 1.00 49.19 74 ASP A C 1
ATOM 592 O O . ASP A 1 74 ? -37.409 -6.966 45.673 1.00 49.19 74 ASP A O 1
ATOM 596 N N . VAL A 1 75 ? -36.721 -8.307 44.030 1.00 48.56 75 VAL A N 1
ATOM 597 C CA . VAL A 1 75 ? -38.006 -9.015 43.885 1.00 48.56 75 VAL A CA 1
ATOM 598 C C . VAL A 1 75 ? -38.179 -10.148 44.907 1.00 48.56 75 VAL A C 1
ATOM 600 O O . VAL A 1 75 ? -39.288 -10.333 45.412 1.00 48.56 75 VAL A O 1
ATOM 603 N N . GLU A 1 76 ? -37.123 -10.879 45.281 1.00 50.12 76 GLU A N 1
ATOM 604 C CA . GLU A 1 76 ? -37.210 -11.927 46.321 1.00 50.12 76 GLU A CA 1
ATOM 605 C C . GLU A 1 76 ? -37.389 -11.367 47.746 1.00 50.12 76 GLU A C 1
ATOM 607 O O . GLU A 1 76 ? -37.865 -12.071 48.637 1.00 50.12 76 GLU A O 1
ATOM 612 N N . SER A 1 77 ? -37.068 -10.092 47.975 1.00 49.75 77 SER A N 1
ATOM 613 C CA . SER A 1 77 ? -37.241 -9.419 49.271 1.00 49.75 77 SER A CA 1
ATOM 614 C C . SER A 1 77 ? -38.625 -8.763 49.465 1.00 49.75 77 SER A C 1
ATOM 616 O O . SER A 1 77 ? -38.936 -8.283 50.556 1.00 49.75 77 SER A O 1
ATOM 618 N N . ILE A 1 78 ? -39.497 -8.806 48.449 1.00 48.41 78 ILE A N 1
ATOM 619 C CA . ILE A 1 78 ? -40.804 -8.118 48.379 1.00 48.41 78 ILE A CA 1
ATOM 620 C C . ILE A 1 78 ? -41.979 -8.888 49.033 1.00 48.41 78 ILE A C 1
ATOM 622 O O . ILE A 1 78 ? -43.133 -8.474 48.922 1.00 48.41 78 ILE A O 1
ATOM 626 N N . GLU A 1 79 ? -41.748 -9.960 49.803 1.00 51.22 79 GLU A N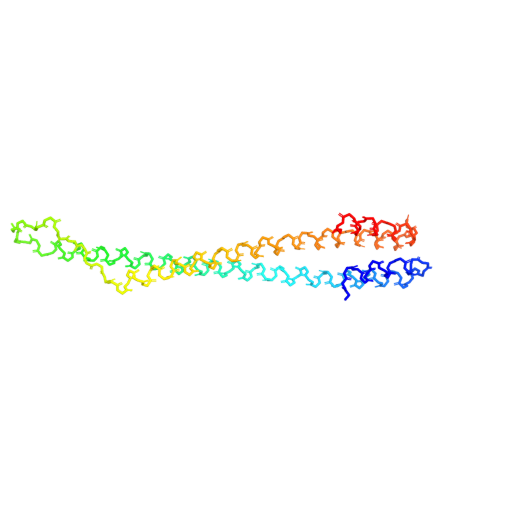 1
ATOM 627 C CA . GLU A 1 79 ? -42.838 -10.578 50.593 1.00 51.22 79 GLU A CA 1
ATOM 628 C C . GLU A 1 79 ? -43.366 -9.682 51.747 1.00 51.22 79 GLU A C 1
ATOM 630 O O . GLU A 1 79 ? -44.429 -9.977 52.292 1.00 51.22 79 GLU A O 1
ATOM 635 N N . ASP A 1 80 ? -42.734 -8.533 52.030 1.00 50.66 80 ASP A N 1
ATOM 636 C CA . ASP A 1 80 ? -43.227 -7.484 52.942 1.00 50.66 80 A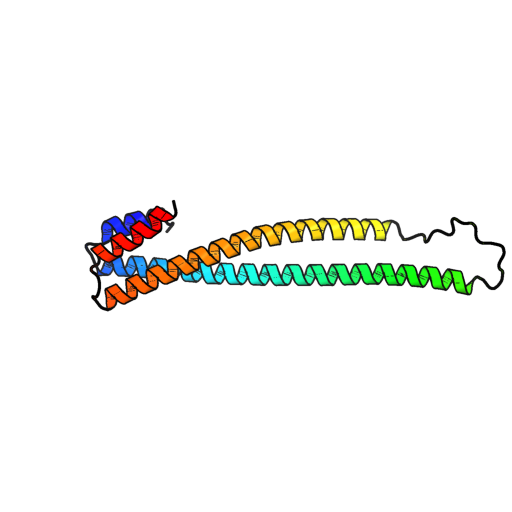SP A CA 1
ATOM 637 C C . ASP A 1 80 ? -43.197 -6.086 52.271 1.00 50.66 80 ASP A C 1
ATOM 639 O O . ASP A 1 80 ? -42.300 -5.274 52.492 1.00 50.66 80 ASP A O 1
ATOM 643 N N . VAL A 1 81 ? -44.188 -5.769 51.427 1.00 47.19 81 VAL A N 1
ATOM 644 C CA . VAL A 1 81 ? -44.284 -4.458 50.745 1.00 47.19 81 VAL A CA 1
ATOM 645 C C . VAL A 1 81 ? -44.807 -3.362 51.686 1.00 47.19 81 VAL A C 1
ATOM 647 O O . VAL A 1 81 ? -45.997 -3.038 51.684 1.00 47.19 81 VAL A O 1
ATOM 650 N N . GLU A 1 82 ? -43.916 -2.721 52.442 1.00 51.12 82 GLU A N 1
ATOM 651 C CA . GLU A 1 82 ? -44.024 -1.272 52.659 1.00 51.12 82 GLU A CA 1
ATOM 652 C C . GLU A 1 82 ? -43.332 -0.571 51.484 1.00 51.12 82 GLU A C 1
ATOM 654 O O . GLU A 1 82 ? -42.255 -0.968 51.056 1.00 51.12 82 GLU A O 1
ATOM 659 N N . ALA A 1 83 ? -44.007 0.426 50.907 1.00 51.72 83 ALA A N 1
ATOM 660 C CA . ALA A 1 83 ? -43.615 1.095 49.671 1.00 51.72 83 ALA A CA 1
ATOM 661 C C . ALA A 1 83 ? -42.115 1.438 49.625 1.00 51.72 83 ALA A C 1
ATOM 663 O O . ALA A 1 83 ? -41.648 2.279 50.397 1.00 51.72 83 ALA A O 1
ATOM 664 N N . LEU A 1 84 ? -41.388 0.821 48.687 1.00 49.00 84 LEU A N 1
ATOM 665 C CA . LEU A 1 84 ? -40.023 1.221 48.359 1.00 49.00 84 LEU A CA 1
ATOM 666 C C . LEU A 1 84 ? -40.022 2.718 47.990 1.00 49.00 84 LEU A C 1
ATOM 668 O O . LEU A 1 84 ? -40.897 3.161 47.232 1.00 49.00 84 LEU A O 1
ATOM 672 N N . PRO A 1 85 ? -39.099 3.525 48.543 1.00 51.16 85 PRO A N 1
ATOM 673 C CA . PRO A 1 85 ? -38.968 4.922 48.156 1.00 51.16 85 PRO A CA 1
ATOM 674 C C . PRO A 1 85 ? -38.658 5.021 46.650 1.00 51.16 85 PRO A C 1
ATOM 676 O O . PRO A 1 85 ? -38.038 4.119 46.092 1.00 51.16 85 PRO A O 1
ATOM 679 N N . PRO A 1 86 ? -39.052 6.117 45.974 1.00 52.06 86 PRO A N 1
ATOM 680 C CA . PRO A 1 86 ? -38.837 6.298 44.532 1.00 52.06 86 PRO A CA 1
ATOM 681 C C . PRO A 1 86 ? -37.354 6.333 44.105 1.00 52.06 86 PRO A C 1
ATOM 683 O O . PRO A 1 86 ? -37.089 6.339 42.909 1.00 52.06 86 PRO A O 1
ATOM 686 N N . ASP A 1 87 ? -36.428 6.326 45.070 1.00 48.81 87 ASP A N 1
ATOM 687 C CA . ASP A 1 87 ? -34.970 6.265 44.906 1.00 48.81 87 ASP A CA 1
ATOM 688 C C . ASP A 1 87 ? -34.393 4.890 45.310 1.00 48.81 87 ASP A C 1
ATOM 690 O O . ASP A 1 87 ? -33.280 4.811 45.823 1.00 48.81 87 ASP A O 1
ATOM 694 N N . ALA A 1 88 ? -35.117 3.783 45.099 1.00 49.72 88 ALA A N 1
ATOM 695 C CA . ALA A 1 88 ? -34.481 2.461 45.013 1.00 49.72 88 ALA A CA 1
ATOM 696 C C . ALA A 1 88 ? -33.667 2.404 43.704 1.00 49.72 88 ALA A C 1
ATOM 698 O O . ALA A 1 88 ? -34.067 1.799 42.712 1.00 49.72 88 ALA A O 1
ATOM 699 N N . GLY A 1 89 ? -32.602 3.203 43.655 1.00 50.38 89 GLY A N 1
ATOM 700 C CA . GLY A 1 89 ? -31.674 3.267 42.543 1.00 50.38 89 GLY A CA 1
ATOM 701 C C . GLY A 1 89 ? -30.830 2.006 42.547 1.00 50.38 89 GLY A C 1
ATOM 702 O O . GLY A 1 89 ? -30.296 1.631 43.586 1.00 50.38 89 GLY A O 1
ATOM 703 N N . VAL A 1 90 ? -30.719 1.364 41.388 1.00 54.81 90 VAL A N 1
ATOM 704 C CA . VAL A 1 90 ? -29.717 0.324 41.157 1.00 54.81 90 VAL A CA 1
ATOM 705 C C . VAL A 1 90 ? -28.348 0.959 41.424 1.00 54.81 90 VAL A C 1
ATOM 707 O O . VAL A 1 90 ? -27.905 1.816 40.657 1.00 54.81 90 VAL A O 1
ATOM 710 N N . GLU A 1 91 ? -27.720 0.608 42.545 1.00 58.06 91 GLU A N 1
ATOM 711 C CA . GLU A 1 91 ? -26.338 0.985 42.836 1.00 58.06 91 GLU A CA 1
ATOM 712 C C . GLU A 1 91 ? -25.432 0.049 42.035 1.00 58.06 91 GLU A C 1
ATOM 714 O O . GLU A 1 91 ? -25.168 -1.084 42.428 1.00 58.06 91 GLU A O 1
ATOM 719 N N . PHE A 1 92 ? -25.000 0.513 40.864 1.00 60.44 92 PHE A N 1
ATOM 720 C CA . PHE A 1 92 ? -23.893 -0.113 40.151 1.00 60.44 92 PHE A CA 1
ATOM 721 C C . PHE A 1 92 ? -22.589 0.208 40.882 1.00 60.44 92 PHE A C 1
ATOM 723 O O . PHE A 1 92 ? -22.432 1.304 41.424 1.00 60.44 92 PHE A O 1
ATOM 730 N N . ASP A 1 93 ? -21.651 -0.734 40.871 1.00 73.31 93 ASP A N 1
ATOM 731 C CA . ASP A 1 93 ? -20.319 -0.510 41.420 1.00 73.31 93 ASP A CA 1
ATOM 732 C C . ASP A 1 93 ? -19.627 0.623 40.634 1.00 73.31 93 ASP A C 1
ATOM 734 O O . ASP A 1 93 ? -19.473 0.546 39.412 1.00 73.31 93 ASP A O 1
ATOM 738 N N . GLU A 1 94 ? -19.265 1.708 41.329 1.00 72.44 94 GLU A N 1
ATOM 739 C CA . GLU A 1 94 ? -18.607 2.878 40.732 1.00 72.44 94 GLU A CA 1
ATOM 740 C C . GLU A 1 94 ? -17.301 2.482 40.021 1.00 72.44 94 GLU A C 1
ATOM 742 O O . GLU A 1 94 ? -16.980 3.066 38.986 1.00 72.44 94 GLU A O 1
ATOM 747 N N . GLU A 1 95 ? -16.598 1.452 40.511 1.00 74.19 95 GLU A N 1
ATOM 748 C CA . GLU A 1 95 ? -15.378 0.917 39.889 1.00 74.19 95 GLU A CA 1
ATOM 749 C C . GLU A 1 95 ? -15.674 0.326 38.500 1.00 74.19 95 GLU A C 1
ATOM 751 O O . GLU A 1 95 ? -14.927 0.544 37.546 1.00 74.19 95 GLU A O 1
ATOM 756 N N . LEU A 1 96 ? -16.823 -0.336 38.354 1.00 70.69 96 LEU A N 1
ATOM 757 C CA . LEU A 1 96 ? -17.272 -0.953 37.105 1.00 70.69 96 LEU A CA 1
ATOM 758 C C . LEU A 1 96 ? -17.746 0.097 36.095 1.00 70.69 96 LEU A C 1
ATOM 760 O O . LEU A 1 96 ? -17.469 -0.018 34.902 1.00 70.69 96 LEU A O 1
ATOM 764 N N . ILE A 1 97 ? -18.417 1.157 36.559 1.00 73.56 97 ILE A N 1
ATOM 765 C CA . ILE A 1 97 ? -18.781 2.295 35.701 1.00 73.56 97 ILE A CA 1
ATOM 766 C C . ILE A 1 97 ? -17.516 2.981 35.163 1.00 73.56 97 ILE A C 1
ATOM 768 O O . ILE A 1 97 ? -17.435 3.246 33.960 1.00 73.56 97 ILE A O 1
ATOM 772 N N . GLU A 1 98 ? -16.534 3.259 36.026 1.00 77.00 98 GLU A N 1
ATOM 773 C CA . GLU A 1 98 ? -15.268 3.880 35.617 1.00 77.00 98 GLU A CA 1
ATOM 774 C C . GLU A 1 98 ? -14.491 2.991 34.630 1.00 77.00 98 GLU A C 1
ATOM 776 O O . GLU A 1 98 ? -14.008 3.492 33.610 1.00 77.00 98 GLU A O 1
ATOM 781 N N . GLU A 1 99 ? -14.438 1.675 34.862 1.00 75.50 99 GLU A N 1
ATOM 782 C CA . GLU A 1 99 ? -13.786 0.716 33.961 1.00 75.50 99 GLU A CA 1
ATOM 783 C C . GLU A 1 99 ? -14.442 0.695 32.568 1.00 75.50 99 GLU A C 1
ATOM 785 O O . GLU A 1 99 ? -13.756 0.723 31.542 1.00 75.50 99 GLU A O 1
ATOM 790 N N . VAL A 1 100 ? -15.775 0.737 32.500 1.00 72.88 100 VAL A N 1
ATOM 791 C CA . VAL A 1 100 ? -16.525 0.792 31.235 1.00 72.88 100 VAL A CA 1
ATOM 792 C C . VAL A 1 100 ? -16.249 2.084 30.478 1.00 72.88 100 VAL A C 1
ATOM 794 O O . VAL A 1 100 ? -16.051 2.068 29.257 1.00 72.88 100 VAL A O 1
ATOM 797 N N . GLU A 1 101 ? -16.238 3.222 31.170 1.00 76.44 101 GLU A N 1
ATOM 798 C CA . GLU A 1 101 ? -15.928 4.505 30.548 1.00 76.44 101 GLU A CA 1
ATOM 799 C C . GLU A 1 101 ? -14.488 4.547 30.023 1.00 76.44 101 GLU A C 1
ATOM 801 O O . GLU A 1 101 ? -14.258 5.038 28.908 1.00 76.44 101 GLU A O 1
ATOM 806 N N . GLU A 1 102 ? -13.535 3.975 30.763 1.00 80.50 102 GLU A N 1
ATOM 807 C CA . GLU A 1 102 ? -12.145 3.849 30.335 1.00 80.50 102 GLU A CA 1
ATOM 808 C C . GLU A 1 102 ? -12.017 2.951 29.098 1.00 80.50 102 GLU A C 1
ATOM 810 O O . GLU A 1 102 ? -11.473 3.391 28.077 1.00 80.50 102 GLU A O 1
ATOM 815 N N . ILE A 1 103 ? -12.575 1.737 29.129 1.00 76.75 103 ILE A N 1
ATOM 816 C CA . ILE A 1 103 ? -12.549 0.797 27.999 1.00 76.75 103 ILE A CA 1
ATOM 817 C C . ILE A 1 103 ? -13.217 1.420 26.773 1.00 76.75 103 ILE A C 1
ATOM 819 O O . ILE A 1 103 ? -12.668 1.367 25.671 1.00 76.75 103 ILE A O 1
ATOM 823 N N . ARG A 1 104 ? -14.364 2.086 26.936 1.00 75.44 104 ARG A N 1
ATOM 824 C CA . ARG A 1 104 ? -15.079 2.748 25.836 1.00 75.44 104 ARG A CA 1
ATOM 825 C C . ARG A 1 104 ? -14.283 3.907 25.248 1.00 75.44 104 ARG A C 1
ATOM 827 O O . ARG A 1 104 ? -14.315 4.123 24.033 1.00 75.44 104 ARG A O 1
ATOM 834 N N . SER A 1 105 ? -13.590 4.670 26.090 1.00 78.25 105 SER A N 1
ATOM 835 C CA . SER A 1 105 ? -12.708 5.755 25.661 1.00 78.25 105 SER A CA 1
ATOM 836 C C . SER A 1 105 ? -11.521 5.212 24.859 1.00 78.25 105 SER A C 1
ATOM 838 O O . SER A 1 105 ? -11.271 5.662 23.735 1.00 78.25 105 SER A O 1
ATOM 840 N N . GLN A 1 106 ? -10.853 4.177 25.378 1.00 76.25 106 GLN A N 1
ATOM 841 C CA . GLN A 1 106 ? -9.741 3.502 24.709 1.00 76.25 106 GLN A CA 1
ATOM 842 C C . GLN A 1 106 ? -10.182 2.857 23.388 1.00 76.25 106 GLN A C 1
ATOM 844 O O . GLN A 1 106 ? -9.542 3.072 22.360 1.00 76.25 106 GLN A O 1
ATOM 849 N N . ALA A 1 107 ? -11.312 2.145 23.373 1.00 74.31 107 ALA A N 1
ATOM 850 C CA . ALA A 1 107 ? -11.871 1.518 22.178 1.00 74.31 107 ALA A CA 1
ATOM 851 C C . ALA A 1 107 ? -12.215 2.554 21.101 1.00 74.31 107 ALA A C 1
ATOM 853 O O . ALA A 1 107 ? -11.850 2.374 19.942 1.00 74.31 107 ALA A O 1
ATOM 854 N N . LYS A 1 108 ? -12.836 3.686 21.466 1.00 74.69 108 LYS A N 1
ATOM 855 C CA . LYS A 1 108 ? -13.107 4.785 20.520 1.00 74.69 108 LYS A CA 1
ATOM 856 C C . LYS A 1 108 ? -11.825 5.385 19.947 1.00 74.69 108 LYS A C 1
ATOM 858 O O . LYS A 1 108 ? -11.770 5.654 18.748 1.00 74.69 108 LYS A O 1
ATOM 863 N N . SER A 1 109 ? -10.812 5.604 20.786 1.00 78.56 109 SER A N 1
ATOM 864 C CA . SER A 1 109 ? -9.520 6.141 20.349 1.00 78.56 109 SER A CA 1
ATOM 865 C C . SER A 1 109 ? -8.808 5.174 19.399 1.00 78.56 109 SER A C 1
ATOM 867 O O . SER A 1 109 ? -8.403 5.569 18.306 1.00 78.56 109 SER A O 1
ATOM 869 N N . ASN A 1 110 ? -8.729 3.895 19.770 1.00 76.88 110 ASN A N 1
ATOM 870 C CA . ASN A 1 110 ? -8.089 2.852 18.971 1.00 76.88 110 ASN A CA 1
ATOM 871 C C . ASN A 1 110 ? -8.837 2.601 17.661 1.00 76.88 110 ASN A C 1
ATOM 873 O O . ASN A 1 110 ? -8.210 2.494 16.612 1.00 76.88 110 ASN A O 1
ATOM 877 N N . TYR A 1 111 ? -10.172 2.569 17.684 1.00 74.06 111 TYR A N 1
ATOM 878 C CA . TYR A 1 111 ? -10.987 2.434 16.478 1.00 74.06 111 TYR A CA 1
ATOM 879 C C . TYR A 1 111 ? -10.741 3.589 15.509 1.00 74.06 111 TYR A C 1
ATOM 881 O O . TYR A 1 111 ? -10.565 3.373 14.313 1.00 74.06 111 TYR A O 1
ATOM 889 N N . ARG A 1 112 ? -10.676 4.823 16.019 1.00 76.31 112 ARG A N 1
ATOM 890 C CA . ARG A 1 112 ? -10.374 5.989 15.191 1.00 76.31 112 ARG A CA 1
ATOM 891 C C . ARG A 1 112 ? -8.987 5.886 14.566 1.00 76.31 112 ARG A C 1
ATOM 893 O O . ARG A 1 112 ? -8.867 6.018 13.354 1.00 76.31 112 ARG A O 1
ATOM 900 N N . GLN A 1 113 ? -7.971 5.591 15.373 1.00 78.00 113 GLN A N 1
ATOM 901 C CA . GLN A 1 113 ? -6.590 5.493 14.906 1.00 78.00 113 GLN A CA 1
ATOM 902 C C . GLN A 1 113 ? -6.400 4.358 13.890 1.00 78.00 113 GLN A C 1
ATOM 904 O O . GLN A 1 113 ? -5.751 4.558 12.869 1.00 78.00 113 GLN A O 1
ATOM 909 N N . THR A 1 114 ? -6.984 3.184 14.136 1.00 77.94 114 THR A N 1
ATOM 910 C CA . THR A 1 114 ? -6.920 2.033 13.216 1.00 77.94 114 THR A CA 1
ATOM 911 C C . THR A 1 114 ? -7.723 2.263 11.941 1.00 77.94 114 THR A C 1
ATOM 913 O O . THR A 1 114 ? -7.298 1.834 10.876 1.00 77.94 114 THR A O 1
ATOM 916 N N . THR A 1 115 ? -8.844 2.984 12.009 1.00 76.88 115 THR A N 1
ATOM 917 C CA . THR A 1 115 ? -9.633 3.343 10.821 1.00 76.88 115 THR A CA 1
ATOM 918 C C . THR A 1 115 ? -8.909 4.371 9.957 1.00 76.88 115 THR A C 1
ATOM 920 O O . THR A 1 115 ? -8.836 4.187 8.746 1.00 76.88 115 THR A O 1
ATOM 923 N N . GLU A 1 116 ? -8.358 5.428 10.560 1.00 82.75 116 GLU A N 1
ATOM 924 C CA . GLU A 1 116 ? -7.568 6.441 9.846 1.00 82.75 116 GLU A CA 1
ATOM 925 C C . GLU A 1 116 ? -6.321 5.792 9.220 1.00 82.75 116 GLU A C 1
ATOM 927 O O . GLU A 1 116 ? -6.132 5.865 8.009 1.00 82.75 116 GLU A O 1
ATOM 932 N N . ARG A 1 117 ? -5.552 5.024 10.005 1.00 86.69 117 ARG A N 1
ATOM 933 C CA . ARG A 1 117 ? -4.379 4.287 9.509 1.00 86.69 117 ARG A CA 1
ATOM 934 C C . ARG A 1 117 ? -4.737 3.258 8.434 1.00 86.69 117 ARG A C 1
ATOM 936 O O . ARG A 1 117 ? -3.994 3.115 7.472 1.00 86.69 117 ARG A O 1
ATOM 943 N N . GLY A 1 118 ? -5.849 2.543 8.587 1.00 87.00 118 GLY A N 1
ATOM 944 C CA . GLY A 1 118 ? -6.323 1.566 7.608 1.00 87.00 118 GLY A CA 1
ATOM 945 C C . GLY A 1 118 ? -6.741 2.215 6.290 1.00 87.00 118 GLY A C 1
ATOM 946 O O . GLY A 1 118 ? -6.458 1.667 5.230 1.00 87.00 118 GLY A O 1
ATOM 947 N N . ALA A 1 119 ? -7.359 3.399 6.335 1.00 86.00 119 ALA A N 1
ATOM 948 C CA . ALA A 1 119 ? -7.684 4.165 5.135 1.00 86.00 119 ALA A CA 1
ATOM 949 C C . ALA A 1 119 ? -6.418 4.633 4.400 1.00 86.00 119 ALA A C 1
ATOM 951 O O . ALA A 1 119 ? -6.347 4.492 3.179 1.00 86.00 119 ALA A O 1
ATOM 952 N N . ASP A 1 120 ? -5.413 5.112 5.138 1.00 90.81 120 ASP A N 1
ATOM 953 C CA . ASP A 1 120 ? -4.118 5.503 4.569 1.00 90.81 120 ASP A CA 1
ATOM 954 C C . ASP A 1 120 ? -3.405 4.302 3.926 1.00 90.81 120 ASP A C 1
ATOM 956 O O . ASP A 1 120 ? -2.958 4.378 2.784 1.00 90.81 120 ASP A O 1
ATOM 960 N N . LEU A 1 121 ? -3.356 3.163 4.627 1.00 92.19 121 LEU A N 1
ATOM 961 C CA . LEU A 1 121 ? -2.771 1.920 4.114 1.00 92.19 121 LEU A CA 1
ATOM 962 C C . LEU A 1 121 ? -3.510 1.406 2.874 1.00 92.19 121 LEU A C 1
ATOM 964 O O . LEU A 1 121 ? -2.879 0.956 1.923 1.00 92.19 121 LEU A O 1
ATOM 968 N N . GLN A 1 122 ? -4.841 1.494 2.847 1.00 91.62 122 GLN A N 1
ATOM 969 C CA . GLN A 1 122 ? -5.626 1.100 1.679 1.00 91.62 122 GLN A CA 1
ATOM 970 C C . GLN A 1 122 ? -5.357 2.012 0.476 1.00 91.62 122 GLN A C 1
ATOM 972 O O . GLN A 1 122 ? -5.307 1.526 -0.654 1.00 91.62 122 GLN A O 1
ATOM 977 N N . ALA A 1 123 ? -5.185 3.318 0.698 1.00 92.50 123 ALA A N 1
ATOM 978 C CA . ALA A 1 123 ? -4.795 4.248 -0.356 1.00 92.50 123 ALA A CA 1
ATOM 979 C C . ALA A 1 123 ? -3.405 3.894 -0.908 1.00 92.50 123 ALA A C 1
ATOM 981 O O . ALA A 1 123 ? -3.263 3.724 -2.118 1.00 92.50 123 ALA A O 1
ATOM 982 N N . GLU A 1 124 ? -2.425 3.660 -0.032 1.00 93.25 124 GLU A N 1
ATOM 983 C CA . GLU A 1 124 ? -1.076 3.234 -0.426 1.00 93.25 124 GLU A CA 1
ATOM 984 C C . GLU A 1 124 ? -1.091 1.889 -1.179 1.00 93.25 124 GLU A C 1
ATOM 986 O O . GLU A 1 124 ? -0.383 1.712 -2.173 1.00 93.25 124 GLU A O 1
ATOM 991 N N . LEU A 1 125 ? -1.932 0.939 -0.757 1.00 94.19 125 LEU A N 1
ATOM 992 C CA . LEU A 1 125 ? -2.099 -0.344 -1.440 1.00 94.19 125 LEU A CA 1
ATOM 993 C C . LEU A 1 125 ? -2.628 -0.164 -2.867 1.00 94.19 125 LEU A C 1
ATOM 995 O O . LEU A 1 125 ? -2.133 -0.813 -3.794 1.00 94.19 125 LEU A O 1
ATOM 999 N N . ASN A 1 126 ? -3.625 0.704 -3.046 1.00 93.44 126 ASN A N 1
ATOM 1000 C CA . ASN A 1 126 ? -4.194 1.002 -4.358 1.00 93.44 126 ASN A CA 1
ATOM 1001 C C . ASN A 1 126 ? -3.145 1.663 -5.262 1.00 93.44 126 ASN A C 1
ATOM 1003 O O . ASN A 1 126 ? -2.961 1.231 -6.397 1.00 93.44 126 ASN A O 1
ATOM 1007 N N . GLU A 1 127 ? -2.396 2.636 -4.739 1.00 92.12 127 GLU A N 1
ATOM 1008 C CA . GLU A 1 127 ? -1.316 3.298 -5.477 1.00 92.12 127 GLU A CA 1
ATOM 1009 C C . GLU A 1 127 ? -0.235 2.311 -5.933 1.00 92.12 127 GLU A C 1
ATOM 1011 O O . GLU A 1 127 ? 0.138 2.311 -7.109 1.00 92.12 127 GLU A O 1
ATOM 1016 N N . ASN A 1 128 ? 0.223 1.435 -5.032 1.00 93.56 128 ASN A N 1
ATOM 1017 C CA . ASN A 1 128 ? 1.200 0.393 -5.351 1.00 93.56 128 ASN A CA 1
ATOM 1018 C C . ASN A 1 128 ? 0.661 -0.598 -6.390 1.00 93.56 128 ASN A C 1
ATOM 1020 O O . ASN A 1 128 ? 1.421 -1.075 -7.229 1.00 93.56 128 ASN A O 1
ATOM 1024 N N . THR A 1 129 ? -0.635 -0.917 -6.342 1.00 94.44 129 THR A N 1
ATOM 1025 C CA . THR A 1 129 ? -1.275 -1.824 -7.307 1.00 94.44 129 THR A CA 1
ATOM 1026 C C . THR A 1 129 ? -1.272 -1.215 -8.704 1.00 94.44 129 THR A C 1
ATOM 1028 O O . THR A 1 129 ? -0.831 -1.865 -9.646 1.00 94.44 129 THR A O 1
ATOM 1031 N N . GLU A 1 130 ? -1.676 0.048 -8.832 1.00 94.06 130 GLU A N 1
ATOM 1032 C CA . GLU A 1 130 ? -1.657 0.765 -10.110 1.00 94.06 130 GLU A CA 1
ATOM 1033 C C . GLU A 1 130 ? -0.229 0.903 -10.669 1.00 94.06 130 GLU A C 1
ATOM 1035 O O . GLU A 1 130 ? -0.007 0.692 -11.862 1.00 94.06 130 GLU A O 1
ATOM 1040 N N . GLU A 1 131 ? 0.761 1.186 -9.810 1.00 94.25 131 GLU A N 1
ATOM 1041 C CA . GLU A 1 131 ? 2.177 1.194 -10.207 1.00 94.25 131 GLU A CA 1
ATOM 1042 C C . GLU A 1 131 ? 2.634 -0.174 -10.730 1.00 94.25 131 GLU A C 1
ATOM 1044 O O . GLU A 1 131 ? 3.273 -0.263 -11.779 1.00 94.25 131 GLU A O 1
ATOM 1049 N N . LEU A 1 132 ? 2.311 -1.254 -10.014 1.00 96.00 132 LEU A N 1
ATOM 1050 C CA . LEU A 1 132 ? 2.674 -2.615 -10.409 1.00 96.00 132 LEU A CA 1
ATOM 1051 C C . LEU A 1 132 ? 2.030 -3.022 -11.737 1.00 96.00 132 LEU A C 1
ATOM 1053 O O . LEU A 1 132 ? 2.697 -3.652 -12.560 1.00 96.00 132 LEU A O 1
ATOM 1057 N N . GLU A 1 133 ? 0.767 -2.660 -11.959 1.00 95.69 133 GLU A N 1
ATOM 1058 C CA . GLU A 1 133 ? 0.068 -2.908 -13.221 1.00 95.69 133 GLU A CA 1
ATOM 1059 C C . GLU A 1 133 ? 0.758 -2.199 -14.389 1.00 95.69 133 GLU A C 1
ATOM 1061 O O . GLU A 1 133 ? 1.029 -2.829 -15.416 1.00 95.69 133 GLU A O 1
ATOM 1066 N N . LEU A 1 134 ? 1.114 -0.921 -14.218 1.00 95.62 134 LEU A N 1
ATOM 1067 C CA . LEU A 1 134 ? 1.822 -0.160 -15.243 1.00 95.62 134 LEU A CA 1
ATOM 1068 C C . LEU A 1 134 ? 3.209 -0.744 -15.533 1.00 95.62 134 LEU A C 1
ATOM 1070 O O . LEU A 1 134 ? 3.539 -0.991 -16.695 1.00 95.62 134 LEU A O 1
ATOM 1074 N N . TYR A 1 135 ? 4.027 -0.977 -14.502 1.00 95.62 135 TYR A N 1
ATOM 1075 C CA . TYR A 1 135 ? 5.364 -1.542 -14.696 1.00 95.62 135 TYR A CA 1
ATOM 1076 C C . TYR A 1 135 ? 5.295 -2.935 -15.327 1.00 95.62 135 TYR A C 1
ATOM 1078 O O . TYR A 1 135 ? 6.125 -3.260 -16.176 1.00 95.62 135 TYR A O 1
ATOM 1086 N N . GLY A 1 136 ? 4.296 -3.739 -14.956 1.00 95.69 136 GLY A N 1
ATOM 1087 C CA . GLY A 1 136 ? 4.031 -5.040 -15.559 1.00 95.69 136 GLY A CA 1
ATOM 1088 C C . GLY A 1 136 ? 3.710 -4.950 -17.054 1.00 95.69 136 GLY A C 1
ATOM 1089 O O . GLY A 1 136 ? 4.321 -5.676 -17.839 1.00 95.69 136 GLY A O 1
ATOM 1090 N N . ASP A 1 137 ? 2.808 -4.046 -17.463 1.00 97.38 137 ASP A N 1
ATOM 1091 C CA . ASP A 1 137 ? 2.486 -3.821 -18.884 1.00 97.38 137 ASP A CA 1
ATOM 1092 C C . ASP A 1 137 ? 3.716 -3.346 -19.664 1.00 97.38 137 ASP A C 1
ATOM 1094 O O . ASP A 1 137 ? 4.042 -3.891 -20.720 1.00 97.38 137 ASP A O 1
ATOM 1098 N N . VAL A 1 138 ? 4.449 -2.369 -19.125 1.00 96.88 138 VAL A N 1
ATOM 1099 C CA . VAL A 1 138 ? 5.647 -1.830 -19.777 1.00 96.88 138 VAL A CA 1
ATOM 1100 C C . VAL A 1 138 ? 6.714 -2.907 -19.955 1.00 96.88 138 VAL A C 1
ATOM 1102 O O . VAL A 1 138 ? 7.256 -3.038 -21.054 1.00 96.88 138 VAL A O 1
ATOM 1105 N N . LEU A 1 139 ? 6.984 -3.715 -18.925 1.00 96.00 139 LEU A N 1
ATOM 1106 C CA . LEU A 1 139 ? 7.920 -4.838 -19.020 1.00 96.00 139 LEU A CA 1
ATOM 1107 C C . LEU A 1 139 ? 7.481 -5.851 -20.076 1.00 96.00 139 LEU A C 1
ATOM 1109 O O . LEU A 1 139 ? 8.282 -6.210 -20.937 1.00 96.00 139 LEU A O 1
ATOM 1113 N N . ALA A 1 140 ? 6.214 -6.270 -20.059 1.00 96.44 140 ALA A N 1
ATOM 1114 C CA . ALA A 1 140 ? 5.699 -7.245 -21.016 1.00 96.44 140 ALA A CA 1
ATOM 1115 C C . ALA A 1 140 ? 5.844 -6.756 -22.467 1.00 96.44 140 ALA A C 1
ATOM 1117 O O . ALA A 1 140 ? 6.230 -7.518 -23.354 1.00 96.44 140 ALA A O 1
ATOM 1118 N N . ARG A 1 141 ? 5.582 -5.469 -22.711 1.00 96.88 141 ARG A N 1
ATOM 1119 C CA . ARG A 1 141 ? 5.683 -4.862 -24.045 1.00 96.88 141 ARG A CA 1
ATOM 1120 C C . ARG A 1 141 ? 7.124 -4.637 -24.487 1.00 96.88 141 ARG A C 1
ATOM 1122 O O . ARG A 1 141 ? 7.409 -4.781 -25.674 1.00 96.88 141 ARG A O 1
ATOM 1129 N N . LEU A 1 142 ? 8.031 -4.322 -23.562 1.00 94.44 142 LEU A N 1
ATOM 1130 C CA . LEU A 1 142 ? 9.471 -4.269 -23.834 1.00 94.44 142 LEU A CA 1
ATOM 1131 C C . LEU A 1 142 ? 10.027 -5.649 -24.195 1.00 94.44 142 LEU A C 1
ATOM 1133 O O . LEU A 1 142 ? 10.771 -5.771 -25.164 1.00 94.44 142 LEU A O 1
ATOM 1137 N N . GLU A 1 143 ? 9.652 -6.689 -23.447 1.00 92.88 143 GLU A N 1
ATOM 1138 C CA . GLU A 1 143 ? 10.068 -8.074 -23.708 1.00 92.88 143 GLU A CA 1
ATOM 1139 C C . GLU A 1 143 ? 9.516 -8.605 -25.036 1.00 92.88 143 GLU A C 1
ATOM 1141 O O . GLU A 1 143 ? 10.183 -9.375 -25.727 1.00 92.88 143 GLU A O 1
ATOM 1146 N N . ALA A 1 144 ? 8.314 -8.170 -25.415 1.00 95.81 144 ALA A N 1
ATOM 1147 C CA . ALA A 1 144 ? 7.707 -8.473 -26.705 1.00 95.81 144 ALA A CA 1
ATOM 1148 C C . ALA A 1 144 ? 8.235 -7.598 -27.861 1.00 95.81 144 ALA A C 1
ATOM 1150 O O . ALA A 1 144 ? 7.778 -7.761 -28.993 1.00 95.81 144 ALA A O 1
ATOM 1151 N N . GLU A 1 145 ? 9.176 -6.682 -27.593 1.00 93.50 145 GLU A N 1
ATOM 1152 C CA . GLU A 1 145 ? 9.716 -5.708 -28.555 1.00 93.50 145 GLU A CA 1
ATOM 1153 C C . GLU A 1 145 ? 8.623 -4.840 -29.222 1.00 93.50 145 GLU A C 1
ATOM 1155 O O . GLU A 1 145 ? 8.783 -4.347 -30.340 1.00 93.50 145 GLU A O 1
ATOM 1160 N N . GLU A 1 146 ? 7.488 -4.642 -28.545 1.00 96.94 146 GLU A N 1
ATOM 1161 C CA . GLU A 1 146 ? 6.355 -3.855 -29.049 1.00 96.94 146 GLU A CA 1
ATOM 1162 C C . GLU A 1 146 ? 6.545 -2.348 -28.875 1.00 96.94 146 GLU A C 1
ATOM 1164 O O . GLU A 1 146 ? 5.908 -1.556 -29.574 1.00 96.94 146 GLU A O 1
ATOM 1169 N N . ILE A 1 147 ? 7.381 -1.957 -27.915 1.00 95.75 147 ILE A N 1
ATOM 1170 C CA . ILE A 1 147 ? 7.759 -0.573 -27.637 1.00 95.75 147 ILE A CA 1
ATOM 1171 C C . ILE A 1 147 ? 9.272 -0.488 -27.470 1.00 95.75 147 ILE A C 1
ATOM 1173 O O . ILE A 1 147 ? 9.924 -1.437 -27.031 1.00 95.75 147 ILE A O 1
ATOM 1177 N N . SER A 1 148 ? 9.833 0.666 -27.807 1.00 95.06 148 SER A N 1
ATOM 1178 C CA . SER A 1 148 ? 11.240 0.954 -27.541 1.00 95.06 148 SER A CA 1
ATOM 1179 C C . SER A 1 148 ? 11.480 1.300 -26.062 1.00 95.06 148 SER A C 1
ATOM 1181 O O . SER A 1 148 ? 10.570 1.784 -25.386 1.00 95.06 148 SER A O 1
ATOM 1183 N N . PRO A 1 149 ? 12.717 1.140 -25.558 1.00 94.56 149 PRO A N 1
ATOM 1184 C CA . PRO A 1 149 ? 13.107 1.623 -24.231 1.00 94.56 149 PRO A CA 1
ATOM 1185 C C . PRO A 1 149 ? 12.789 3.107 -23.983 1.00 94.56 149 PRO A C 1
ATOM 1187 O O . PRO A 1 149 ? 12.343 3.466 -22.898 1.00 94.56 149 PRO A O 1
ATOM 1190 N N . ALA A 1 150 ? 12.935 3.962 -25.000 1.00 94.44 150 ALA A N 1
ATOM 1191 C CA . ALA A 1 150 ? 12.600 5.382 -24.900 1.00 94.44 150 ALA A CA 1
ATOM 1192 C C . ALA A 1 150 ? 11.089 5.619 -24.720 1.00 94.44 150 ALA A C 1
ATOM 1194 O O . ALA A 1 150 ? 10.690 6.381 -23.847 1.00 94.44 150 ALA A O 1
ATOM 1195 N N . GLU A 1 151 ? 10.246 4.932 -25.497 1.00 95.19 151 GLU A N 1
ATOM 1196 C CA . GLU A 1 151 ? 8.783 5.020 -25.350 1.00 95.19 151 GLU A CA 1
ATOM 1197 C C . GLU A 1 151 ? 8.305 4.453 -24.008 1.00 95.19 151 GLU A C 1
ATOM 1199 O O . GLU A 1 151 ? 7.361 4.971 -23.414 1.00 95.19 151 GLU A O 1
ATOM 1204 N N . ALA A 1 152 ? 8.948 3.385 -23.528 1.00 95.88 152 ALA A N 1
ATOM 1205 C CA . ALA A 1 152 ? 8.687 2.833 -22.208 1.00 95.88 152 ALA A CA 1
ATOM 1206 C C . ALA A 1 152 ? 9.039 3.833 -21.104 1.00 95.88 152 ALA A C 1
ATOM 1208 O O . ALA A 1 152 ? 8.208 4.075 -20.234 1.00 95.88 152 ALA A O 1
ATOM 1209 N N . ARG A 1 153 ? 10.227 4.449 -21.166 1.00 95.88 153 ARG A N 1
ATOM 1210 C CA . ARG A 1 153 ? 10.626 5.518 -20.246 1.00 95.88 153 ARG A CA 1
ATOM 1211 C C . ARG A 1 153 ? 9.588 6.631 -20.242 1.00 95.88 153 ARG A C 1
ATOM 1213 O O . ARG A 1 153 ? 9.091 6.952 -19.176 1.00 95.88 153 ARG A O 1
ATOM 1220 N N . ASP A 1 154 ? 9.245 7.181 -21.404 1.00 95.38 154 ASP A N 1
ATOM 1221 C CA . ASP A 1 154 ? 8.351 8.341 -21.485 1.00 95.38 154 ASP A CA 1
ATOM 1222 C C . ASP A 1 154 ? 6.996 8.069 -20.816 1.00 95.38 154 ASP A C 1
ATOM 1224 O O . ASP A 1 154 ? 6.506 8.913 -20.075 1.00 95.38 154 ASP A O 1
ATOM 1228 N N . ARG A 1 155 ? 6.434 6.865 -20.986 1.00 95.06 155 ARG A N 1
ATOM 1229 C CA . ARG A 1 155 ? 5.201 6.458 -20.288 1.00 95.06 155 ARG A CA 1
ATOM 1230 C C . ARG A 1 155 ? 5.361 6.334 -18.780 1.00 95.06 155 ARG A C 1
ATOM 1232 O O . ARG A 1 155 ? 4.438 6.661 -18.043 1.00 95.06 155 ARG A O 1
ATOM 1239 N N . LEU A 1 156 ? 6.489 5.790 -18.329 1.00 94.75 156 LEU A N 1
ATOM 1240 C CA . LEU A 1 156 ? 6.753 5.650 -16.902 1.00 94.75 156 LEU A CA 1
ATOM 1241 C C . LEU A 1 156 ? 6.960 7.017 -16.250 1.00 94.75 156 LEU A C 1
ATOM 1243 O O . LEU A 1 156 ? 6.414 7.243 -15.178 1.00 94.75 156 LEU A O 1
ATOM 1247 N N . LEU A 1 157 ? 7.691 7.927 -16.899 1.00 93.62 157 LEU A N 1
ATOM 1248 C CA . LEU A 1 157 ? 7.882 9.291 -16.401 1.00 93.62 157 LEU A CA 1
ATOM 1249 C C . LEU A 1 157 ? 6.560 10.067 -16.400 1.00 93.62 157 LEU A C 1
ATOM 1251 O O . LEU A 1 157 ? 6.228 10.650 -15.382 1.00 93.62 157 LEU A O 1
ATOM 1255 N N . GLU A 1 158 ? 5.757 9.986 -17.469 1.00 94.19 158 GLU A N 1
ATOM 1256 C CA . GLU A 1 158 ? 4.432 10.630 -17.528 1.00 94.19 158 GLU A CA 1
ATOM 1257 C C . GLU A 1 158 ? 3.542 10.207 -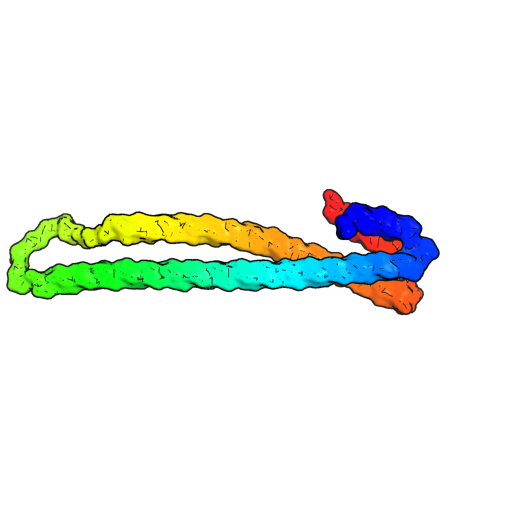16.350 1.00 94.19 158 GLU A C 1
ATOM 1259 O O . GLU A 1 158 ? 2.929 11.040 -15.688 1.00 94.19 158 GLU A O 1
ATOM 1264 N N . PHE A 1 159 ? 3.519 8.912 -16.036 1.00 92.44 159 PHE A N 1
ATOM 1265 C CA . PHE A 1 159 ? 2.774 8.414 -14.885 1.00 92.44 159 PHE A CA 1
ATOM 1266 C C . PHE A 1 159 ? 3.337 8.896 -13.539 1.00 92.44 159 PHE A C 1
ATOM 1268 O O . PHE A 1 159 ? 2.574 9.103 -12.596 1.00 92.44 159 PHE A O 1
ATOM 1275 N N . LEU A 1 160 ? 4.661 9.012 -13.414 1.00 89.69 160 LEU A N 1
ATOM 1276 C CA . LEU A 1 160 ? 5.303 9.468 -12.182 1.00 89.69 160 LEU A CA 1
ATOM 1277 C C . LEU A 1 160 ? 5.075 10.970 -11.956 1.00 89.69 160 LEU A C 1
ATOM 1279 O O . LEU A 1 160 ? 4.730 11.344 -10.836 1.00 89.69 160 LEU A O 1
ATOM 1283 N N . ASP A 1 161 ? 5.177 11.781 -13.010 1.00 89.31 161 ASP A N 1
ATOM 1284 C CA . ASP A 1 161 ? 4.927 13.229 -13.003 1.00 89.31 161 ASP A CA 1
ATOM 1285 C C . ASP A 1 161 ? 3.479 13.562 -12.611 1.00 89.31 161 ASP A C 1
ATOM 1287 O O . ASP A 1 161 ? 3.235 14.492 -11.844 1.00 89.31 161 ASP A O 1
ATOM 1291 N N . ASP A 1 162 ? 2.499 12.779 -13.080 1.00 85.31 162 ASP A N 1
ATOM 1292 C CA . ASP A 1 162 ? 1.081 12.956 -12.728 1.00 85.31 162 ASP A CA 1
ATOM 1293 C C . ASP A 1 162 ? 0.789 12.738 -11.224 1.00 85.31 162 ASP A C 1
ATOM 1295 O O . ASP A 1 162 ? -0.331 12.985 -10.760 1.00 85.31 162 ASP A O 1
ATOM 1299 N N . ARG A 1 163 ? 1.773 12.254 -10.452 1.00 75.38 163 ARG A N 1
ATOM 1300 C CA . ARG A 1 163 ? 1.642 11.883 -9.035 1.00 75.38 163 ARG A CA 1
ATOM 1301 C C . ARG A 1 163 ? 2.508 12.702 -8.070 1.00 75.38 163 ARG A C 1
ATOM 1303 O O . ARG A 1 163 ? 2.491 12.382 -6.877 1.00 75.38 163 ARG A O 1
ATOM 1310 N N . GLU A 1 164 ? 3.236 13.712 -8.547 1.00 63.66 164 GLU A N 1
ATOM 1311 C CA . GLU A 1 164 ? 3.962 14.699 -7.718 1.00 63.66 164 GLU A CA 1
ATOM 1312 C C . GLU A 1 164 ? 3.098 15.915 -7.335 1.00 63.66 164 GLU A C 1
ATOM 1314 O O . GLU A 1 164 ? 3.216 16.371 -6.170 1.00 63.66 164 GLU A O 1
#

Sequence (164 aa):
MDREEFHEQLETLADDQEAFVAAIQERVRTLSGRHLDIQEEIQSSEQTREDLADRLEAVEDEIVAQADASVEQDVESIEDVEALPPDAGVEFDEELIEEVEEIRSQAKSNYRQTTERGADLQAELNENTEELELYGDVLARLEAEEISPAEARDRLLEFLDDRE

pLDDT: mean 82.31, std 14.8, range [47.19, 97.38]

Foldseek 3Di:
DDLVVLLVQLVPCLVPLVSNLVSLVVVLVVLVVLLVVLVVVLVVLVVVLVVLVVVLVVLVVVVVVLVVVLVVVVVVVPPPDPDDPPPPDSDDDPVSVVVNVVSVVVSVVSVVVSVVVSVVSVVSSVVSVVSSVLSVVLSVCVVVVVDGSVRSSVVNSVVSVVVD

Radius of gyration: 30.2 Å; chains: 1; bounding box: 65×27×82 Å

Secondary structure (DSSP, 8-state):
--HHHHHHHHHHHTT-HHHHHHHHHHHHHHHHHHHHHHHHHHHHHHHHHHHHHHHHHHHHHHHHHHHHHHHHHHHHTTTS-S---TT------HHHHHHHHHHHHHHHHHHHHHHHHHHHHHHHHHHHHHHHHHHHHHHHHHHTTSS-HHHHHHHHHHHHHTT-